Protein AF-A0A535NQ56-F1 (afdb_monomer)

Mean predicted aligned error: 2.87 Å

pLDDT: mean 96.46, std 2.43, range [85.44, 98.81]

Sequence (105 aa):
MFNLHCPPYASGLDTCQLLKDDLSPITEAGQPVVGPAGSTAVRAAIERYQPVLSLHGHIHESRAVAKIGPTLAINPGSEYPEGVLRGALVDFDSSGVRSYVLTAG

Nearest PDB structures (foldseek):
  3rl5-assembly1_A  TM=6.361E-01  e=3.548E-01  Rattus norvegicus
  9b9g-assembly1_I  TM=3.704E-01  e=1.978E-01  Homo sapiens
  3ke3-assembly1_A-2  TM=4.050E-01  e=4.763E+00  Psychrobacter arcticus 273-4

Secondary structure (DSSP, 8-state):
-EE-SSPBTTSSSSEEE-B-TTSPBPEETTEE-EEE-SBHHHHHHHHHH--SEEE--S-TT--EEEEETTEEEEE---BTTTTB-EEEEEEEETTEEEEEEEEE-

Structure (mmCIF, N/CA/C/O backbone):
data_AF-A0A535NQ56-F1
#
_entry.id   AF-A0A535NQ56-F1
#
loop_
_atom_site.group_PDB
_atom_site.id
_atom_site.type_symbol
_atom_site.label_atom_id
_atom_site.label_alt_id
_atom_site.label_comp_id
_atom_site.label_asym_id
_atom_site.label_entity_id
_atom_site.label_seq_id
_atom_site.pdbx_PDB_ins_code
_atom_site.Cartn_x
_atom_site.Cartn_y
_atom_site.Cartn_z
_atom_site.occupancy
_atom_site.B_iso_or_equiv
_atom_site.auth_seq_id
_atom_site.auth_comp_id
_atom_site.auth_asym_id
_atom_site.auth_atom_id
_atom_site.pdbx_PDB_model_num
ATOM 1 N N . MET A 1 1 ? -14.789 -0.288 5.669 1.00 94.31 1 MET A N 1
ATOM 2 C CA . MET A 1 1 ? -13.390 -0.630 5.330 1.00 94.31 1 MET A CA 1
ATOM 3 C C . MET A 1 1 ? -13.370 -1.131 3.901 1.00 94.31 1 MET A C 1
ATOM 5 O O . MET A 1 1 ? -14.301 -1.836 3.531 1.00 94.31 1 MET A O 1
ATOM 9 N N . PHE A 1 2 ? -12.349 -0.778 3.124 1.00 98.12 2 PHE A N 1
ATOM 10 C CA . PHE A 1 2 ? -12.068 -1.413 1.835 1.00 98.12 2 PHE A CA 1
ATOM 11 C C . PHE A 1 2 ? -10.885 -2.373 1.968 1.00 98.12 2 PHE A C 1
ATOM 13 O O . PHE A 1 2 ? -9.916 -2.079 2.662 1.00 98.12 2 PHE A O 1
ATOM 20 N N . ASN A 1 3 ? -10.982 -3.523 1.308 1.00 97.31 3 ASN A N 1
ATOM 21 C CA . ASN A 1 3 ? -9.905 -4.502 1.197 1.00 97.31 3 ASN A CA 1
ATOM 22 C C . ASN A 1 3 ? -9.785 -4.889 -0.279 1.00 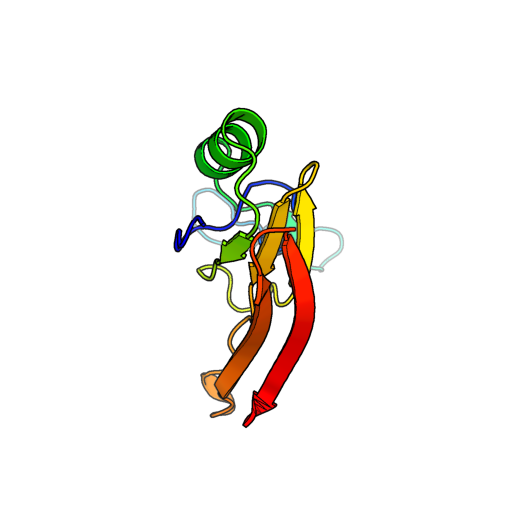97.31 3 ASN A C 1
ATOM 24 O O . ASN A 1 3 ? -10.398 -5.854 -0.733 1.00 97.31 3 ASN A O 1
ATOM 28 N N . LEU A 1 4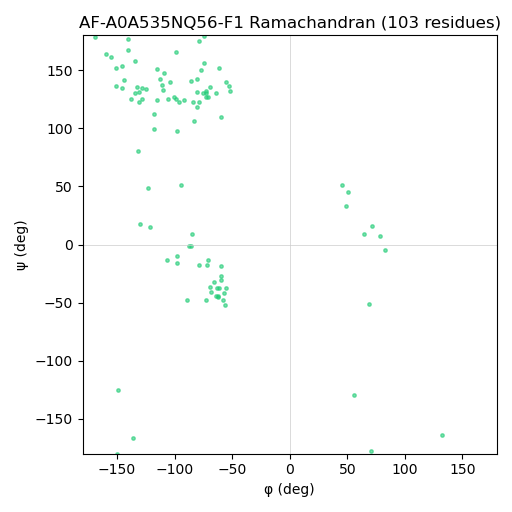 ? -9.111 -4.039 -1.049 1.00 97.81 4 LEU A N 1
ATOM 29 C CA . LEU A 1 4 ? -9.030 -4.136 -2.503 1.00 97.81 4 LEU A CA 1
ATOM 30 C C . LEU A 1 4 ? -7.582 -4.411 -2.880 1.00 97.81 4 LEU A C 1
ATOM 32 O O . LEU A 1 4 ? -6.704 -3.634 -2.528 1.00 97.81 4 LEU A O 1
ATOM 36 N N . HIS A 1 5 ? -7.334 -5.489 -3.622 1.00 97.38 5 HIS A N 1
ATOM 37 C CA . HIS A 1 5 ? -5.968 -5.916 -3.924 1.00 97.38 5 HIS A CA 1
ATOM 38 C C . HIS A 1 5 ? -5.142 -4.830 -4.635 1.00 97.38 5 HIS A C 1
ATOM 40 O O . HIS A 1 5 ? -4.028 -4.540 -4.212 1.00 97.38 5 HIS A O 1
ATOM 46 N N . CYS A 1 6 ? -5.699 -4.201 -5.676 1.00 97.88 6 CYS A N 1
ATOM 47 C CA . CYS A 1 6 ? -5.019 -3.145 -6.424 1.00 97.88 6 CYS A CA 1
ATOM 48 C C . CYS A 1 6 ? -4.946 -1.840 -5.600 1.00 97.88 6 CYS A C 1
ATOM 50 O O . CYS A 1 6 ? -5.977 -1.421 -5.056 1.00 97.88 6 CYS A O 1
ATOM 52 N N . PRO A 1 7 ? -3.773 -1.188 -5.502 1.00 98.38 7 PRO A N 1
ATOM 53 C CA . PRO A 1 7 ? -3.613 0.05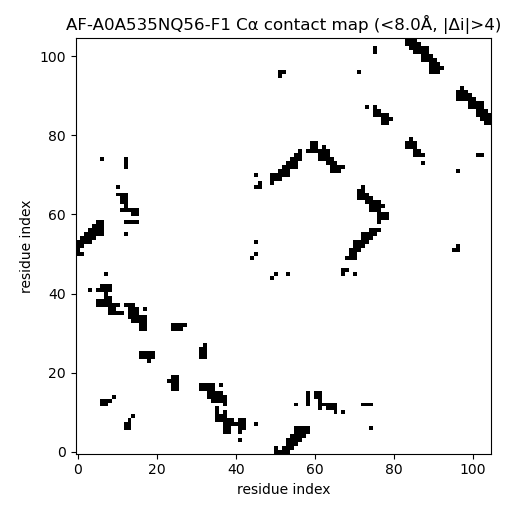0 -4.753 1.00 98.38 7 PRO A CA 1
ATOM 54 C C . PRO A 1 7 ? -4.230 1.246 -5.497 1.00 98.38 7 PRO A C 1
ATOM 56 O O . PRO A 1 7 ? -4.389 1.214 -6.721 1.00 98.38 7 PRO A O 1
ATOM 59 N N . PRO A 1 8 ? -4.596 2.321 -4.783 1.00 98.62 8 PRO A N 1
ATOM 60 C CA . PRO A 1 8 ? -5.116 3.531 -5.399 1.00 98.62 8 PRO A CA 1
ATOM 61 C C . PRO A 1 8 ? -4.015 4.254 -6.172 1.00 98.62 8 PRO A C 1
ATOM 63 O O . PRO A 1 8 ? -2.911 4.430 -5.661 1.00 98.62 8 PRO A O 1
ATOM 66 N N . TYR A 1 9 ? -4.342 4.711 -7.378 1.00 98.56 9 TYR A N 1
ATOM 67 C CA . TYR A 1 9 ? -3.408 5.443 -8.231 1.00 98.56 9 TYR A CA 1
ATOM 68 C C . TYR A 1 9 ? -2.818 6.680 -7.537 1.00 98.56 9 TYR A C 1
ATOM 70 O O . TYR A 1 9 ? -3.541 7.420 -6.851 1.00 98.56 9 TYR A O 1
ATOM 78 N N . ALA A 1 10 ? -1.519 6.906 -7.755 1.00 97.75 10 ALA A N 1
ATOM 79 C CA . ALA A 1 10 ? -0.750 8.045 -7.257 1.00 97.75 10 ALA A CA 1
ATOM 80 C C . ALA A 1 10 ? -0.939 8.264 -5.747 1.00 97.75 10 ALA A C 1
ATOM 82 O O . ALA A 1 10 ? -1.194 9.374 -5.267 1.00 97.75 10 ALA A O 1
ATOM 83 N N . SER A 1 11 ? -0.878 7.171 -4.991 1.00 97.81 11 SER A N 1
ATOM 84 C CA . SER A 1 11 ? -0.973 7.190 -3.530 1.00 97.81 11 SER A CA 1
ATOM 85 C C . SER A 1 11 ? 0.369 6.941 -2.851 1.00 97.81 11 SER A C 1
ATOM 87 O O . SER A 1 11 ? 0.483 7.162 -1.649 1.00 97.81 11 SER A O 1
ATOM 89 N N . GLY A 1 12 ? 1.368 6.473 -3.605 1.00 97.44 12 GLY A N 1
ATOM 90 C CA . GLY A 1 12 ? 2.641 5.996 -3.065 1.00 97.44 12 GLY A CA 1
ATOM 91 C C . GLY A 1 12 ? 2.582 4.547 -2.574 1.00 97.44 12 GLY A C 1
ATOM 92 O O . GLY A 1 12 ? 3.613 3.993 -2.212 1.00 97.44 12 GLY A O 1
ATOM 93 N N . LEU A 1 13 ? 1.401 3.915 -2.586 1.00 98.12 13 LEU A N 1
ATOM 94 C CA . LEU A 1 13 ? 1.220 2.468 -2.387 1.00 98.12 13 LEU A CA 1
ATOM 95 C C . LEU A 1 13 ? 1.340 1.690 -3.704 1.00 98.12 13 LEU A C 1
ATOM 97 O O . LEU A 1 13 ? 1.173 0.471 -3.719 1.00 98.12 13 LEU A O 1
ATOM 101 N N . ASP A 1 14 ? 1.556 2.408 -4.799 1.00 98.00 14 ASP A N 1
ATOM 102 C CA . ASP A 1 14 ? 1.456 1.935 -6.168 1.00 98.00 14 ASP A CA 1
ATOM 103 C C . ASP A 1 14 ? 2.679 2.290 -7.022 1.00 98.00 14 ASP A C 1
ATOM 105 O O . ASP A 1 14 ? 2.591 2.291 -8.247 1.00 98.00 14 ASP A O 1
ATOM 109 N N . THR A 1 15 ? 3.801 2.628 -6.387 1.00 97.50 15 THR A N 1
ATOM 110 C CA . THR A 1 15 ? 5.031 3.009 -7.079 1.00 97.50 15 THR A CA 1
ATOM 111 C C . THR A 1 15 ? 5.771 1.762 -7.540 1.00 97.50 15 THR A C 1
ATOM 113 O O . THR A 1 15 ? 6.224 0.971 -6.716 1.00 97.50 15 THR A O 1
ATOM 116 N N . CYS A 1 16 ? 5.951 1.613 -8.848 1.00 96.19 16 CYS A N 1
ATOM 117 C CA . CYS A 1 16 ? 6.769 0.554 -9.431 1.00 96.19 16 CYS A CA 1
ATOM 118 C C . CYS A 1 16 ? 7.572 1.071 -10.624 1.00 96.19 16 CYS A C 1
ATOM 120 O O . CYS A 1 16 ? 7.447 2.227 -11.040 1.00 96.19 16 CYS A O 1
ATOM 122 N N . GLN A 1 17 ? 8.404 0.199 -11.186 1.00 96.56 17 GLN A N 1
ATOM 123 C CA . GLN A 1 17 ? 9.051 0.445 -12.469 1.00 96.56 17 GLN A CA 1
ATOM 124 C C . GLN A 1 17 ? 7.998 0.544 -13.580 1.00 96.56 17 GLN A C 1
ATOM 126 O O . GLN A 1 17 ? 7.133 -0.324 -13.702 1.00 96.56 17 GLN A O 1
ATOM 131 N N . LEU A 1 18 ? 8.078 1.594 -14.398 1.00 95.44 18 LEU A N 1
ATOM 132 C CA . LEU A 1 18 ? 7.205 1.742 -15.557 1.00 95.44 18 LEU A CA 1
ATOM 133 C C . LEU A 1 18 ? 7.718 0.903 -16.725 1.00 95.44 18 LEU A C 1
ATOM 135 O O . LEU A 1 18 ? 8.926 0.803 -16.965 1.00 95.44 18 LEU A O 1
ATOM 139 N N . LEU A 1 19 ? 6.779 0.328 -17.470 1.00 95.88 19 LEU A N 1
ATOM 140 C CA . LEU A 1 19 ? 7.053 -0.537 -18.609 1.00 95.88 19 LEU A CA 1
ATOM 141 C C . LEU A 1 1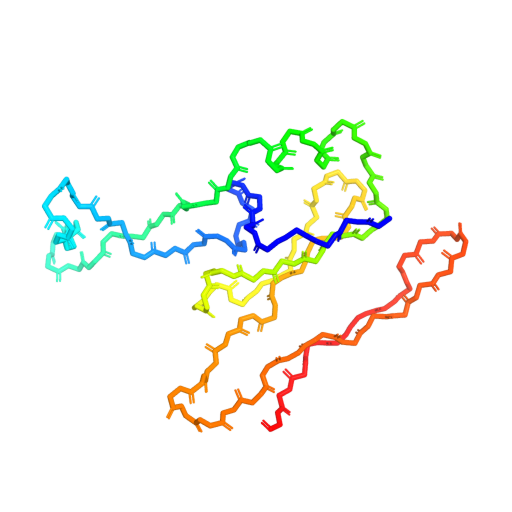9 ? 6.551 0.103 -19.903 1.00 95.88 19 LEU A C 1
ATOM 143 O O . LEU A 1 19 ? 5.591 0.874 -19.903 1.00 95.88 19 LEU A O 1
ATOM 147 N N . LYS A 1 20 ? 7.218 -0.227 -21.007 1.00 95.50 20 LYS A N 1
ATOM 148 C CA . LYS A 1 20 ? 6.752 0.053 -22.368 1.00 95.50 20 LYS A CA 1
ATOM 149 C C . LYS A 1 20 ? 5.693 -0.975 -22.781 1.00 95.50 20 LYS A C 1
ATOM 151 O O . LYS A 1 20 ? 5.474 -1.968 -22.088 1.00 95.50 20 LYS A O 1
ATOM 156 N N . ASP A 1 21 ? 5.107 -0.786 -23.961 1.00 95.56 21 ASP A N 1
ATOM 157 C CA . ASP A 1 21 ? 4.112 -1.708 -24.533 1.00 95.56 21 ASP A CA 1
ATOM 158 C C . ASP A 1 21 ? 4.648 -3.137 -24.738 1.00 95.56 21 ASP A C 1
ATOM 160 O O . ASP A 1 21 ? 3.888 -4.101 -24.694 1.00 95.56 21 ASP A O 1
ATOM 164 N N . ASP A 1 22 ? 5.962 -3.291 -24.927 1.00 96.62 22 ASP A N 1
ATOM 165 C CA . ASP A 1 22 ? 6.641 -4.588 -25.037 1.00 96.62 22 ASP A CA 1
ATOM 166 C C . ASP A 1 22 ? 7.023 -5.205 -23.677 1.00 96.62 22 ASP A C 1
ATOM 168 O O . ASP A 1 22 ? 7.741 -6.203 -23.629 1.00 96.62 22 ASP A O 1
ATOM 172 N N . LEU A 1 23 ? 6.546 -4.616 -22.574 1.00 94.50 23 LEU A N 1
ATOM 173 C CA . LEU A 1 23 ? 6.837 -4.983 -21.185 1.00 94.50 23 LEU A CA 1
ATOM 174 C C . LEU A 1 23 ? 8.306 -4.808 -20.767 1.00 94.50 23 LEU A C 1
ATOM 176 O O . LEU A 1 23 ? 8.681 -5.209 -19.664 1.00 94.50 23 LEU A O 1
ATOM 180 N N . SER A 1 24 ? 9.144 -4.183 -21.599 1.00 96.19 24 SER A N 1
ATOM 181 C CA . SER A 1 24 ? 10.495 -3.803 -21.192 1.00 96.19 24 SER A CA 1
ATOM 182 C C . SER A 1 24 ? 10.475 -2.552 -20.303 1.00 96.19 24 SER A C 1
ATOM 184 O O . SER A 1 24 ? 9.616 -1.680 -20.471 1.00 96.19 24 SER A O 1
ATOM 186 N N . PRO A 1 25 ? 11.434 -2.409 -19.372 1.00 96.00 25 PRO A N 1
ATOM 187 C CA . PRO A 1 25 ? 11.600 -1.192 -18.594 1.00 96.00 25 PRO A CA 1
ATOM 188 C C . PRO A 1 25 ? 11.703 0.095 -19.412 1.00 96.00 25 PRO A C 1
ATOM 190 O O . PRO A 1 25 ? 12.476 0.188 -20.373 1.00 96.00 25 PRO A O 1
ATOM 193 N N . ILE A 1 26 ? 11.011 1.137 -18.957 1.00 96.88 26 ILE A N 1
ATOM 194 C CA . ILE A 1 26 ? 11.342 2.514 -19.325 1.00 96.88 26 ILE A CA 1
ATOM 195 C C . ILE A 1 26 ? 12.594 2.923 -18.542 1.00 96.88 26 ILE A C 1
ATOM 197 O O . ILE A 1 26 ? 12.670 2.732 -17.327 1.00 96.88 26 ILE A O 1
ATOM 201 N N . THR A 1 27 ? 13.587 3.481 -19.236 1.00 97.06 27 THR A N 1
ATOM 202 C CA . THR A 1 27 ? 14.853 3.921 -18.636 1.00 97.06 27 THR A CA 1
ATOM 203 C C . THR A 1 27 ? 15.226 5.322 -19.097 1.00 97.06 27 THR A C 1
ATOM 205 O O . THR A 1 27 ? 15.210 5.588 -20.298 1.00 97.06 27 THR A O 1
ATOM 208 N N . GLU A 1 28 ? 15.666 6.168 -18.172 1.00 96.56 28 GLU A N 1
ATOM 209 C CA . GLU A 1 28 ? 16.223 7.495 -18.443 1.00 96.56 28 GLU A CA 1
ATOM 210 C C . GLU A 1 28 ? 17.615 7.603 -17.822 1.00 96.56 28 GLU A C 1
ATOM 212 O O . GLU A 1 28 ? 17.835 7.169 -16.694 1.00 96.56 28 GLU A O 1
ATOM 217 N N . ALA A 1 29 ? 18.585 8.126 -18.580 1.00 95.00 29 ALA A N 1
ATOM 218 C CA . ALA A 1 29 ? 19.991 8.210 -18.160 1.00 95.00 29 ALA A CA 1
ATOM 219 C C . ALA A 1 29 ? 20.561 6.883 -17.595 1.00 95.00 29 ALA A C 1
ATOM 221 O O . ALA A 1 29 ? 21.402 6.876 -16.698 1.00 95.00 29 ALA A O 1
ATOM 222 N N . GLY A 1 30 ? 20.091 5.746 -18.121 1.00 93.81 30 GLY A N 1
ATOM 223 C CA . GLY A 1 30 ? 20.506 4.411 -17.686 1.00 93.81 30 GLY A CA 1
ATOM 224 C C . GLY A 1 30 ? 19.861 3.913 -16.387 1.00 93.81 30 GLY A C 1
ATOM 225 O O . GLY A 1 30 ? 20.261 2.859 -15.903 1.00 93.81 30 GLY A O 1
ATOM 226 N N . GLN A 1 31 ? 18.881 4.623 -15.823 1.00 95.00 31 GLN A N 1
ATOM 227 C CA . GLN A 1 31 ? 18.141 4.210 -14.628 1.00 95.00 31 GLN A CA 1
ATOM 228 C C . GLN A 1 31 ? 16.675 3.896 -14.961 1.00 95.00 31 GLN A C 1
ATOM 230 O O . GLN A 1 31 ? 16.087 4.596 -15.788 1.00 95.00 31 GLN A O 1
ATOM 235 N N . PRO A 1 32 ? 16.063 2.870 -14.338 1.00 94.94 32 PRO A N 1
ATOM 236 C CA . PRO A 1 32 ? 14.623 2.647 -14.400 1.00 94.94 32 PRO A CA 1
ATOM 237 C C . PRO A 1 32 ? 13.807 3.884 -14.028 1.00 94.94 32 PRO A C 1
ATOM 239 O O . PRO A 1 32 ? 14.039 4.494 -12.985 1.00 94.94 32 PRO A O 1
ATOM 242 N N . VAL A 1 33 ? 12.807 4.209 -14.843 1.00 97.25 33 VAL A N 1
ATOM 243 C CA . VAL A 1 33 ? 11.797 5.207 -14.482 1.00 97.25 33 VAL A CA 1
ATOM 244 C C . VAL A 1 33 ? 10.767 4.545 -13.575 1.00 97.25 33 VAL A C 1
ATOM 246 O O . VAL A 1 33 ? 10.251 3.469 -13.886 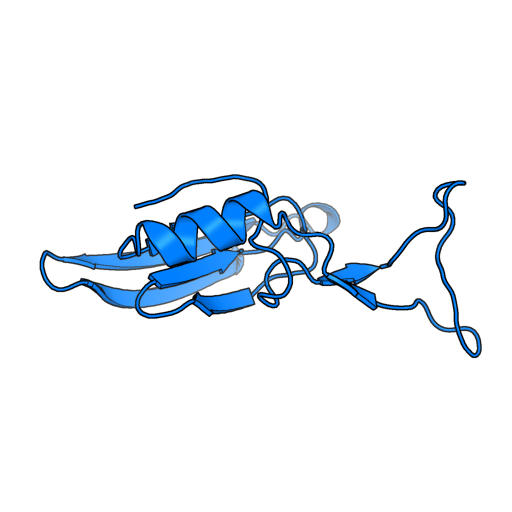1.00 97.25 33 VAL A O 1
ATOM 249 N N . VAL A 1 34 ? 10.459 5.200 -12.458 1.00 96.25 34 VAL A N 1
ATOM 250 C CA . VAL A 1 34 ? 9.434 4.760 -11.508 1.00 96.25 34 VAL A CA 1
ATOM 251 C C . VAL A 1 34 ? 8.229 5.686 -11.555 1.00 96.25 34 VAL A C 1
ATOM 253 O O . VAL A 1 34 ? 8.360 6.889 -11.783 1.00 96.25 34 VAL A O 1
ATOM 256 N N . GLY A 1 35 ? 7.046 5.132 -11.327 1.00 97.12 35 GLY A N 1
ATOM 257 C CA . GLY A 1 35 ? 5.809 5.894 -11.334 1.00 97.12 35 GLY A CA 1
ATOM 258 C C . GLY A 1 35 ? 4.623 5.099 -10.798 1.00 97.12 35 GLY A C 1
ATOM 259 O O . GLY A 1 35 ? 4.776 3.938 -10.418 1.00 97.12 35 GLY A O 1
ATOM 260 N N . PRO A 1 36 ? 3.444 5.734 -10.736 1.00 97.56 36 PRO A N 1
ATOM 261 C CA . PRO A 1 36 ? 2.229 5.095 -10.257 1.00 97.56 36 PRO A CA 1
ATOM 262 C C . PRO A 1 36 ? 1.688 4.083 -11.274 1.00 97.56 36 PRO A C 1
ATOM 264 O O . PRO A 1 36 ? 1.490 4.412 -12.443 1.00 97.56 36 PRO A O 1
ATOM 267 N N . ALA A 1 37 ? 1.382 2.875 -10.807 1.00 96.81 37 ALA A N 1
ATOM 268 C CA . ALA A 1 37 ? 0.705 1.825 -11.574 1.00 96.81 37 ALA A CA 1
ATOM 269 C C . ALA A 1 37 ? -0.611 1.362 -10.921 1.00 96.81 37 ALA A C 1
ATOM 271 O O . ALA A 1 37 ? -1.156 0.309 -11.257 1.00 96.81 37 ALA A O 1
ATOM 272 N N . GLY A 1 38 ? -1.126 2.133 -9.959 1.00 97.31 38 GLY A N 1
ATOM 273 C CA . GLY A 1 38 ? -2.355 1.812 -9.241 1.00 97.31 38 GLY A CA 1
ATOM 274 C C . GLY A 1 38 ? -3.624 2.045 -10.061 1.00 97.31 38 GLY A C 1
ATOM 275 O O . GLY A 1 38 ? -3.614 2.522 -11.194 1.00 97.31 38 GLY A O 1
ATOM 276 N N . SER A 1 39 ? -4.773 1.751 -9.458 1.00 98.56 39 SER A N 1
ATOM 277 C CA . SER A 1 39 ? -6.077 1.938 -10.090 1.00 98.56 39 SER A CA 1
ATOM 278 C C . SER A 1 39 ? -6.669 3.314 -9.786 1.00 98.56 39 SER A C 1
ATOM 280 O O . SER A 1 39 ? -6.896 3.688 -8.629 1.00 98.56 39 SER A O 1
ATOM 282 N N . THR A 1 40 ? -7.001 4.055 -10.844 1.00 98.69 40 THR A N 1
ATOM 283 C CA . THR A 1 40 ? -7.753 5.316 -10.756 1.00 98.69 40 THR A CA 1
ATOM 284 C C . THR A 1 40 ? -9.184 5.091 -10.262 1.00 98.69 40 THR A C 1
ATOM 286 O O . THR A 1 40 ? -9.715 5.916 -9.523 1.00 98.69 40 THR A O 1
ATOM 289 N N . ALA A 1 41 ? -9.794 3.943 -10.578 1.00 98.69 41 ALA A N 1
ATOM 290 C CA . ALA A 1 41 ? -11.118 3.571 -10.079 1.00 98.69 41 ALA A CA 1
ATOM 291 C C . ALA A 1 41 ? -11.106 3.291 -8.567 1.00 98.69 41 ALA A C 1
ATOM 293 O O . ALA A 1 41 ? -12.003 3.742 -7.855 1.00 98.69 41 ALA A O 1
ATOM 294 N N . VAL A 1 42 ? -10.071 2.606 -8.057 1.00 98.69 42 VAL A N 1
ATOM 295 C CA . VAL A 1 42 ? -9.886 2.407 -6.606 1.00 98.69 42 VAL A CA 1
ATOM 296 C C . VAL A 1 42 ? -9.692 3.750 -5.908 1.00 98.69 42 VAL A C 1
ATOM 298 O O . VAL A 1 42 ? -10.338 4.007 -4.892 1.00 98.69 42 VAL A O 1
ATOM 301 N N . ARG A 1 43 ? -8.864 4.637 -6.477 1.00 98.69 43 ARG A N 1
ATOM 302 C CA . ARG A 1 43 ? -8.670 5.999 -5.962 1.00 98.69 43 ARG A CA 1
ATOM 303 C C . ARG A 1 43 ? -9.997 6.759 -5.867 1.00 98.69 43 ARG A C 1
ATOM 305 O O . ARG A 1 43 ? -10.345 7.226 -4.785 1.00 98.69 43 ARG A O 1
ATOM 312 N N . ALA A 1 44 ? -10.763 6.796 -6.956 1.00 98.81 44 ALA A N 1
ATOM 313 C CA . ALA A 1 44 ? -12.059 7.467 -7.005 1.00 98.81 44 ALA A CA 1
ATOM 314 C C . ALA A 1 44 ? -13.072 6.865 -6.015 1.00 98.81 44 ALA A C 1
ATOM 316 O O . ALA A 1 44 ? -13.844 7.593 -5.390 1.00 98.81 44 ALA A O 1
ATOM 317 N N . ALA A 1 45 ? -13.066 5.541 -5.826 1.00 98.75 45 ALA A N 1
ATOM 318 C CA . ALA A 1 45 ? -13.917 4.885 -4.840 1.00 98.75 45 ALA A CA 1
ATOM 319 C C . ALA A 1 45 ? -13.555 5.306 -3.406 1.00 98.75 45 ALA A C 1
ATOM 321 O O . ALA A 1 45 ? -14.450 5.609 -2.616 1.00 98.75 45 ALA A O 1
ATOM 322 N N . ILE A 1 46 ? -12.265 5.361 -3.061 1.00 98.75 46 ILE A N 1
ATOM 323 C CA . ILE A 1 46 ? -11.818 5.821 -1.738 1.00 98.75 46 ILE A CA 1
ATOM 324 C C . ILE A 1 46 ? -12.220 7.281 -1.513 1.00 98.75 46 ILE A C 1
ATOM 326 O O . ILE A 1 46 ? -12.770 7.601 -0.463 1.00 98.75 46 ILE A O 1
ATOM 330 N N . GLU A 1 47 ? -12.013 8.154 -2.498 1.00 98.62 47 GLU A N 1
ATOM 331 C CA . GLU A 1 47 ? -12.382 9.572 -2.399 1.00 98.62 47 GLU A CA 1
ATOM 332 C C . GLU A 1 47 ? -13.896 9.774 -2.248 1.00 98.62 47 GLU A C 1
ATOM 334 O O . GLU A 1 47 ? -14.324 10.630 -1.477 1.00 98.62 47 GLU A O 1
ATOM 339 N N . ARG A 1 48 ? -14.710 8.955 -2.928 1.00 98.62 48 ARG A N 1
ATOM 340 C CA . ARG A 1 48 ? -16.177 9.016 -2.864 1.00 98.62 48 ARG A CA 1
ATOM 341 C C . ARG A 1 48 ? -16.750 8.493 -1.550 1.00 98.62 48 ARG A C 1
ATOM 343 O O . ARG A 1 48 ? -17.664 9.100 -1.004 1.00 98.62 48 ARG A O 1
ATOM 350 N N . TYR A 1 49 ? -16.293 7.326 -1.102 1.00 98.56 49 TYR A N 1
ATOM 351 C CA . TYR A 1 49 ? -16.904 6.617 0.028 1.00 98.56 49 TYR A CA 1
ATOM 352 C C . TYR A 1 49 ? -16.183 6.852 1.353 1.00 98.56 49 TYR A C 1
ATOM 354 O O . TYR A 1 49 ? -16.746 6.543 2.400 1.00 98.56 49 TYR A O 1
ATOM 362 N N . GLN A 1 50 ? -14.954 7.372 1.311 1.00 97.88 50 GLN A N 1
ATOM 363 C CA . GLN A 1 50 ? -14.154 7.761 2.471 1.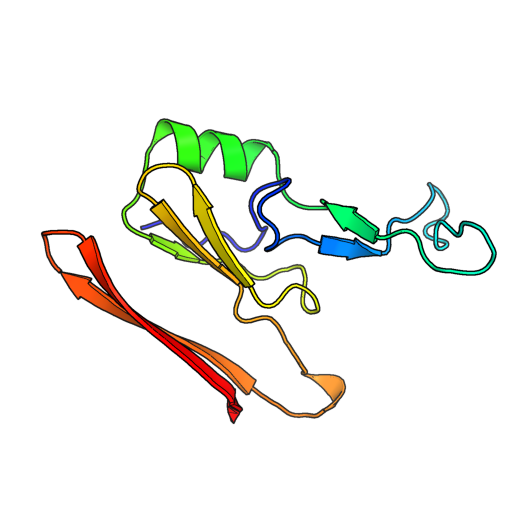00 97.88 50 GLN A CA 1
ATOM 364 C C . GLN A 1 50 ? -14.160 6.719 3.609 1.00 97.88 50 GLN A C 1
ATOM 366 O O . GLN A 1 50 ? -14.450 7.058 4.760 1.00 97.88 50 GLN A O 1
ATOM 371 N N . PRO A 1 51 ? -13.866 5.429 3.335 1.00 97.69 51 PRO A N 1
ATOM 372 C CA . PRO A 1 51 ? -13.839 4.421 4.389 1.00 97.69 51 PRO A CA 1
ATOM 373 C C . PRO A 1 51 ? -12.772 4.771 5.436 1.00 97.69 51 PRO A C 1
ATOM 375 O O . PRO A 1 51 ? -11.739 5.341 5.110 1.00 97.69 51 PRO A O 1
ATOM 378 N N . VAL A 1 52 ? -12.953 4.361 6.692 1.00 97.69 52 VAL A N 1
ATOM 379 C CA . VAL A 1 52 ? -11.946 4.588 7.754 1.00 97.69 52 VAL A CA 1
ATOM 380 C C . VAL A 1 52 ? -10.559 4.029 7.384 1.00 97.69 52 VAL A C 1
ATOM 382 O O . VAL A 1 52 ? -9.530 4.639 7.680 1.00 97.69 52 VAL A O 1
ATOM 385 N N . LEU A 1 53 ? -10.541 2.879 6.705 1.00 98.06 53 LEU A N 1
ATOM 386 C CA . LEU A 1 53 ? -9.346 2.122 6.339 1.00 98.06 53 LEU A CA 1
ATOM 387 C C . LEU A 1 53 ? -9.522 1.478 4.956 1.00 98.06 53 LEU A C 1
ATOM 389 O O . LEU A 1 53 ? -10.611 0.975 4.646 1.00 98.06 53 LEU A O 1
ATOM 393 N N . SER A 1 54 ? -8.444 1.475 4.172 1.00 98.44 54 SER A N 1
ATOM 394 C CA . SER A 1 54 ? -8.309 0.797 2.885 1.00 98.44 54 SER A CA 1
ATOM 395 C C . SER A 1 54 ? -7.014 -0.024 2.852 1.00 98.44 54 SER A C 1
ATOM 397 O O . SER A 1 54 ? -5.931 0.508 3.084 1.00 98.44 54 SER A O 1
ATOM 399 N N . LEU A 1 55 ? -7.119 -1.327 2.610 1.00 98.31 55 LEU A N 1
ATOM 400 C CA . LEU A 1 55 ? -5.989 -2.260 2.603 1.00 98.31 55 LEU A CA 1
ATOM 401 C C . LEU A 1 55 ? -5.719 -2.747 1.179 1.00 98.31 55 LEU A C 1
ATOM 403 O O . LEU A 1 55 ? -6.669 -3.044 0.449 1.00 98.31 55 LEU A O 1
ATOM 407 N N . HIS A 1 56 ? -4.439 -2.812 0.809 1.00 98.44 56 HIS A N 1
ATOM 408 C CA . HIS A 1 56 ? -3.973 -3.061 -0.555 1.00 98.44 56 HIS A CA 1
ATOM 409 C C . HIS A 1 56 ? -2.746 -3.979 -0.604 1.00 98.44 56 HIS A C 1
ATOM 411 O O . HIS A 1 56 ? -2.097 -4.226 0.410 1.00 98.44 56 HIS A O 1
ATOM 417 N N . GLY A 1 57 ? -2.434 -4.464 -1.807 1.00 95.75 57 GLY A N 1
ATOM 418 C CA . GLY A 1 57 ? -1.218 -5.202 -2.145 1.00 95.75 57 GLY A CA 1
ATOM 419 C C . GLY A 1 57 ? -0.831 -4.929 -3.599 1.00 95.75 57 GLY A C 1
ATOM 420 O O . GLY A 1 57 ? -0.739 -3.771 -3.997 1.00 95.75 57 GLY A O 1
ATOM 421 N N . HIS A 1 58 ? -0.664 -5.990 -4.394 1.00 96.44 58 HIS A N 1
ATOM 422 C CA . HIS A 1 58 ? -0.394 -5.985 -5.843 1.00 96.44 58 HIS A CA 1
ATOM 423 C C . HIS A 1 58 ? 0.989 -5.470 -6.260 1.00 96.44 58 HIS A C 1
ATOM 425 O O . HIS A 1 58 ? 1.692 -6.167 -6.981 1.00 96.44 58 HIS A O 1
ATOM 431 N N . ILE A 1 59 ? 1.394 -4.294 -5.781 1.00 95.94 59 ILE A N 1
ATOM 432 C CA . ILE A 1 59 ? 2.725 -3.732 -6.023 1.00 95.94 59 ILE A CA 1
ATOM 433 C C . ILE A 1 59 ? 3.588 -4.038 -4.802 1.00 95.94 59 ILE A C 1
ATOM 435 O O . ILE A 1 59 ? 3.467 -3.398 -3.754 1.00 95.94 59 ILE A O 1
ATOM 439 N N . HIS A 1 60 ? 4.382 -5.096 -4.908 1.00 94.31 60 HIS A N 1
ATOM 440 C CA . HIS A 1 60 ? 5.073 -5.725 -3.781 1.00 94.31 60 HIS A CA 1
ATOM 441 C C . HIS A 1 60 ? 6.187 -4.841 -3.216 1.00 94.31 60 HIS A C 1
ATOM 443 O O . HIS A 1 60 ? 6.368 -4.764 -2.002 1.00 94.31 60 HIS A O 1
ATOM 449 N N . GLU A 1 61 ? 6.877 -4.126 -4.094 1.00 92.19 61 GLU A N 1
ATOM 450 C CA . GLU A 1 61 ? 7.945 -3.187 -3.778 1.00 92.19 61 GLU A CA 1
ATOM 451 C C . GLU A 1 61 ? 7.436 -1.888 -3.127 1.00 92.19 61 GLU A C 1
ATOM 453 O O . GLU A 1 61 ? 8.200 -1.182 -2.473 1.00 92.19 61 GLU A O 1
ATOM 458 N N . SER A 1 62 ? 6.138 -1.577 -3.245 1.00 96.00 62 SER A N 1
ATOM 459 C CA . SER A 1 62 ? 5.565 -0.300 -2.797 1.00 96.00 62 SER A CA 1
ATOM 460 C C . SER A 1 62 ? 4.991 -0.369 -1.379 1.00 96.00 62 SER A C 1
ATOM 462 O O . SER A 1 62 ? 3.853 0.040 -1.127 1.00 96.00 62 SER A O 1
ATOM 464 N N . ARG A 1 63 ? 5.788 -0.875 -0.429 1.00 97.06 63 ARG A N 1
ATOM 465 C CA . ARG A 1 63 ? 5.454 -0.848 1.005 1.00 97.06 63 ARG A CA 1
ATOM 466 C C . ARG A 1 63 ? 5.273 0.597 1.470 1.00 97.06 63 ARG A C 1
ATOM 468 O O . ARG A 1 63 ? 6.247 1.337 1.592 1.00 97.06 63 ARG A O 1
ATOM 475 N N . ALA A 1 64 ? 4.040 0.991 1.775 1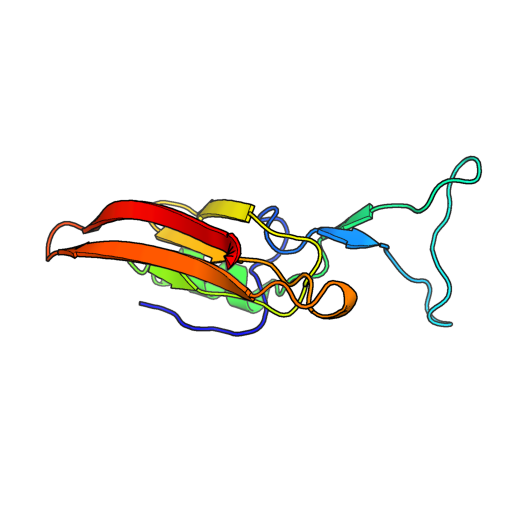.00 97.81 64 ALA A N 1
ATOM 476 C CA . ALA A 1 64 ? 3.724 2.366 2.139 1.00 97.81 64 ALA A CA 1
ATOM 477 C C . ALA A 1 64 ? 2.409 2.504 2.914 1.00 97.81 64 ALA A C 1
ATOM 479 O O . ALA A 1 64 ? 1.535 1.631 2.915 1.00 97.81 64 ALA A O 1
ATOM 480 N N . VAL A 1 65 ? 2.263 3.668 3.542 1.00 98.31 65 VAL A N 1
ATOM 481 C CA . VAL A 1 65 ? 1.024 4.134 4.162 1.00 98.31 65 VAL A CA 1
ATOM 482 C C . VAL A 1 65 ? 0.729 5.531 3.644 1.00 98.31 65 VAL A C 1
ATOM 484 O O . VAL A 1 65 ? 1.615 6.382 3.616 1.00 98.31 65 VAL A O 1
ATOM 487 N N . ALA A 1 66 ? -0.521 5.775 3.268 1.00 98.19 66 ALA A N 1
ATOM 488 C CA . ALA A 1 66 ? -0.970 7.065 2.770 1.00 98.19 66 ALA A CA 1
ATOM 489 C C . ALA A 1 66 ? -2.293 7.479 3.410 1.00 98.19 66 ALA A C 1
ATOM 491 O O . ALA A 1 66 ? -3.082 6.655 3.880 1.00 98.19 66 ALA A O 1
ATOM 492 N N . LYS A 1 67 ? -2.556 8.785 3.390 1.00 98.12 67 LYS A N 1
ATOM 493 C CA . LYS A 1 67 ? -3.875 9.348 3.670 1.00 98.12 67 LYS A CA 1
ATOM 494 C C . LYS A 1 67 ? -4.508 9.816 2.367 1.00 98.12 67 LYS A C 1
ATOM 496 O O . LYS A 1 67 ? -3.920 10.616 1.647 1.00 98.12 67 LYS A O 1
ATOM 501 N N . ILE A 1 68 ? -5.715 9.331 2.086 1.00 98.31 68 ILE A N 1
ATOM 502 C CA . ILE A 1 68 ? -6.546 9.795 0.968 1.00 98.31 68 ILE A CA 1
ATOM 503 C C . ILE A 1 68 ? -7.815 10.379 1.582 1.00 98.31 68 ILE A C 1
ATOM 505 O O . ILE A 1 68 ? -8.700 9.649 2.029 1.00 98.31 68 ILE A O 1
ATOM 509 N N . GLY A 1 69 ? -7.865 11.708 1.695 1.00 96.81 69 GLY A N 1
ATOM 510 C CA . GLY A 1 69 ? -8.848 12.366 2.556 1.00 96.81 69 GLY A CA 1
ATOM 511 C C . GLY A 1 69 ? -8.738 11.842 4.002 1.00 96.81 69 GLY A C 1
ATOM 512 O O . GLY A 1 69 ? -7.629 11.787 4.540 1.00 96.81 69 GLY A O 1
ATOM 513 N N . PRO A 1 70 ? -9.845 11.422 4.646 1.00 96.31 70 PRO A N 1
A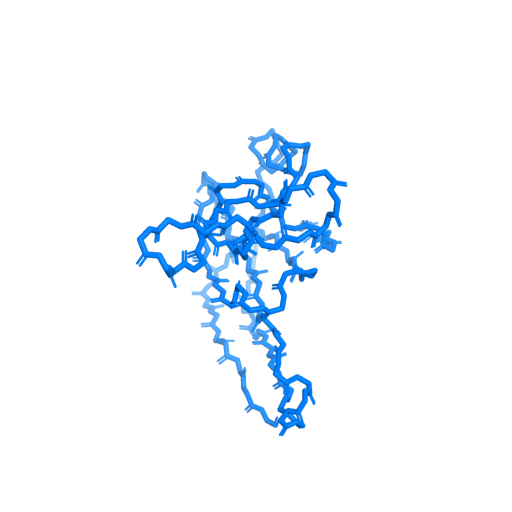TOM 514 C CA . PRO A 1 70 ? -9.798 10.858 5.996 1.00 96.31 70 PRO A CA 1
ATOM 515 C C . PRO A 1 70 ? -9.330 9.390 6.027 1.00 96.31 70 PRO A C 1
ATOM 517 O O . PRO A 1 70 ? -8.916 8.904 7.085 1.00 96.31 70 PRO A O 1
ATOM 520 N N . THR A 1 71 ? -9.358 8.681 4.895 1.00 98.38 71 THR A N 1
ATOM 521 C CA . THR A 1 71 ? -9.046 7.249 4.801 1.00 98.38 71 THR A CA 1
ATOM 522 C C . THR A 1 71 ? -7.562 6.986 5.012 1.00 98.38 71 THR A C 1
ATOM 524 O O . THR A 1 71 ? -6.725 7.561 4.318 1.00 98.38 71 THR A O 1
ATOM 527 N N . LEU A 1 72 ? -7.224 6.084 5.940 1.00 98.56 72 LEU A N 1
ATOM 528 C CA . LEU A 1 72 ? -5.889 5.483 5.988 1.00 98.56 72 LEU A CA 1
ATOM 529 C C . LEU A 1 72 ? -5.800 4.377 4.931 1.00 98.56 72 LEU A C 1
ATOM 531 O O . LEU A 1 72 ? -6.607 3.453 4.962 1.00 98.56 72 LEU A O 1
ATOM 535 N N . ALA A 1 73 ? -4.849 4.468 4.009 1.00 98.62 73 ALA A N 1
ATOM 536 C CA . ALA A 1 73 ? -4.572 3.443 3.012 1.00 98.62 73 ALA A CA 1
ATOM 537 C C . ALA A 1 73 ? -3.230 2.773 3.325 1.00 98.62 73 ALA A C 1
ATOM 539 O O . ALA A 1 73 ? -2.250 3.473 3.581 1.00 98.62 73 ALA A O 1
ATOM 540 N N . ILE A 1 74 ? -3.170 1.439 3.303 1.00 98.69 74 ILE A N 1
ATOM 541 C CA . ILE A 1 74 ? -1.949 0.684 3.623 1.00 98.69 74 ILE A CA 1
ATOM 542 C C . ILE A 1 74 ? -1.663 -0.366 2.548 1.00 98.69 74 ILE A C 1
ATOM 544 O O . ILE A 1 74 ? -2.544 -1.156 2.211 1.00 98.69 74 ILE A O 1
ATOM 548 N N . ASN A 1 75 ? -0.416 -0.403 2.075 1.00 98.38 75 ASN A N 1
ATOM 549 C CA . ASN A 1 75 ? 0.176 -1.537 1.372 1.00 98.38 75 ASN A CA 1
ATOM 550 C C . ASN A 1 75 ? 1.373 -2.035 2.209 1.00 98.38 75 ASN A C 1
ATOM 552 O O . ASN A 1 75 ? 2.356 -1.305 2.350 1.00 98.38 75 ASN A O 1
ATOM 556 N N . PRO A 1 76 ? 1.319 -3.243 2.801 1.00 97.44 76 PRO A N 1
ATOM 557 C CA . PRO A 1 76 ? 2.418 -3.762 3.613 1.00 97.44 76 PRO A CA 1
ATOM 558 C C . PRO A 1 76 ? 3.657 -4.143 2.784 1.00 97.44 76 PRO A C 1
ATOM 560 O O . PRO A 1 76 ? 4.731 -4.317 3.369 1.00 97.44 76 PRO A O 1
ATOM 563 N N . GLY A 1 77 ? 3.524 -4.238 1.458 1.00 95.44 77 GLY A N 1
ATOM 564 C CA . GLY A 1 77 ? 4.539 -4.754 0.545 1.00 95.44 77 GLY A CA 1
ATOM 565 C C . GLY A 1 77 ? 4.745 -6.263 0.674 1.00 95.44 77 GLY A C 1
ATOM 566 O O . GLY A 1 77 ? 4.072 -6.940 1.454 1.00 95.44 77 GLY A O 1
ATOM 567 N N . SER A 1 78 ? 5.690 -6.795 -0.096 1.00 93.06 78 SER A N 1
ATOM 568 C CA . SER A 1 78 ? 6.119 -8.191 -0.024 1.00 93.06 78 SER A CA 1
ATOM 569 C C .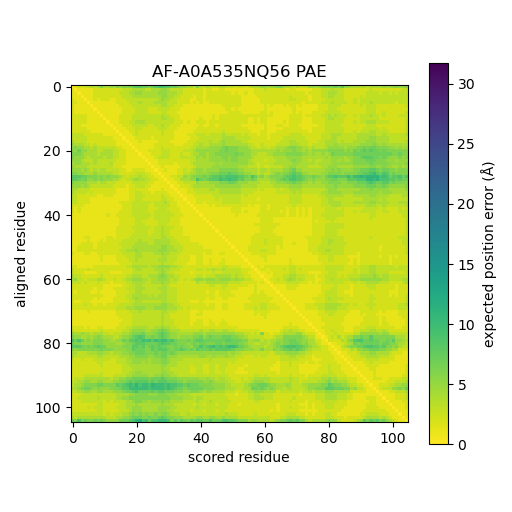 SER A 1 78 ? 7.611 -8.307 -0.325 1.00 93.06 78 SER A C 1
ATOM 571 O O . SER A 1 78 ? 8.100 -7.724 -1.285 1.00 93.06 78 SER A O 1
ATOM 573 N N . GLU A 1 79 ? 8.302 -9.095 0.495 1.00 90.62 79 GLU A N 1
ATOM 574 C CA . GLU A 1 79 ? 9.699 -9.524 0.327 1.00 90.62 79 GLU A CA 1
ATOM 575 C C . GLU A 1 79 ? 9.723 -11.062 0.321 1.00 90.62 79 GLU A C 1
ATOM 577 O O . GLU A 1 79 ? 10.419 -11.734 1.083 1.00 90.62 79 GLU A O 1
ATOM 582 N N . TYR A 1 80 ? 8.830 -11.633 -0.495 1.00 85.44 80 TYR A N 1
ATOM 583 C CA . TYR A 1 80 ? 8.685 -13.078 -0.649 1.00 85.44 80 TYR A CA 1
ATOM 584 C C . TYR A 1 80 ? 9.981 -13.783 -1.094 1.00 85.44 80 TYR A C 1
ATOM 586 O O . TYR A 1 80 ? 10.262 -14.845 -0.535 1.00 85.44 80 TYR A O 1
ATOM 594 N N . PRO A 1 81 ? 10.786 -13.248 -2.040 1.00 88.50 81 PRO A N 1
ATOM 595 C CA . PRO A 1 81 ? 12.050 -13.881 -2.428 1.00 88.50 81 PRO A CA 1
ATOM 596 C C . PRO A 1 81 ? 13.034 -14.031 -1.261 1.00 88.50 81 PRO A C 1
ATOM 598 O O . PRO A 1 81 ? 13.798 -14.992 -1.216 1.00 88.50 81 PRO A O 1
ATOM 601 N N . GLU A 1 82 ? 12.979 -13.116 -0.295 1.00 90.12 82 GLU A N 1
ATOM 602 C CA . GLU A 1 82 ? 13.793 -13.117 0.920 1.00 90.12 82 GLU A CA 1
ATOM 603 C C . GLU A 1 82 ? 13.171 -13.960 2.047 1.00 90.12 82 GLU A C 1
ATOM 605 O O . GLU A 1 82 ? 13.752 -14.086 3.124 1.00 90.12 82 GLU A O 1
ATOM 610 N N . GLY A 1 83 ? 11.992 -14.548 1.813 1.00 91.56 83 GLY A N 1
ATOM 611 C CA . GLY A 1 83 ? 11.253 -15.335 2.796 1.00 91.56 83 GLY A CA 1
ATOM 612 C C . GLY A 1 83 ? 10.634 -14.502 3.921 1.00 91.56 83 GLY A C 1
ATOM 613 O O . GLY A 1 83 ? 10.259 -15.075 4.941 1.00 91.56 83 GLY A O 1
ATOM 614 N N . VAL A 1 84 ? 10.523 -13.179 3.753 1.00 93.25 84 VAL A N 1
ATOM 615 C CA . VAL A 1 84 ? 10.040 -12.261 4.792 1.00 93.25 84 VAL A CA 1
ATOM 616 C C . VAL A 1 84 ? 8.551 -11.971 4.605 1.00 93.25 84 VAL A C 1
ATOM 618 O O . VAL A 1 84 ? 8.108 -11.426 3.587 1.00 93.25 84 VAL A O 1
ATOM 621 N N . LEU A 1 85 ? 7.760 -12.261 5.638 1.00 93.44 85 LEU A N 1
ATOM 622 C CA . LEU A 1 85 ? 6.351 -11.906 5.696 1.00 93.44 85 LEU A CA 1
ATOM 623 C C . LEU A 1 85 ? 6.193 -10.463 6.173 1.00 93.44 85 LEU A C 1
ATOM 625 O O . LEU A 1 85 ? 6.318 -10.135 7.354 1.00 93.44 85 LEU A O 1
ATOM 629 N N . ARG A 1 86 ? 5.846 -9.583 5.241 1.00 96.00 86 ARG A N 1
ATOM 630 C CA . ARG A 1 86 ? 5.439 -8.215 5.547 1.00 96.00 86 ARG A CA 1
ATOM 631 C C . ARG A 1 86 ? 3.944 -8.158 5.871 1.00 96.00 86 ARG A C 1
ATOM 633 O O . ARG A 1 86 ? 3.130 -8.810 5.224 1.00 96.00 86 ARG A O 1
ATOM 640 N N . GLY A 1 87 ? 3.574 -7.351 6.864 1.00 96.44 87 GLY A N 1
ATOM 641 C CA . GLY A 1 87 ? 2.180 -7.184 7.277 1.00 96.44 87 GLY A CA 1
ATOM 642 C C . GLY A 1 87 ? 1.880 -5.803 7.848 1.00 96.44 87 GLY A C 1
ATOM 643 O O . GLY A 1 87 ? 2.754 -4.937 7.929 1.00 96.44 87 GLY A O 1
ATOM 644 N N . ALA A 1 88 ? 0.625 -5.600 8.241 1.00 97.56 88 ALA A N 1
ATOM 645 C CA . ALA A 1 88 ? 0.170 -4.418 8.960 1.00 97.56 88 ALA A CA 1
ATOM 646 C C . ALA A 1 88 ? -0.785 -4.840 10.081 1.00 97.56 88 ALA A C 1
ATOM 648 O O . ALA A 1 88 ? -1.781 -5.516 9.829 1.00 97.56 88 ALA A O 1
ATOM 649 N N . LEU A 1 89 ? -0.486 -4.424 11.308 1.00 97.88 89 LEU A N 1
ATOM 650 C CA . LEU A 1 89 ? -1.396 -4.512 12.443 1.00 97.88 89 LEU A CA 1
ATOM 651 C C . LEU A 1 89 ? -2.056 -3.147 12.614 1.00 97.88 89 LEU A C 1
ATOM 653 O O . LEU A 1 89 ? -1.353 -2.144 12.710 1.00 97.88 89 LEU A O 1
ATOM 657 N N . VAL A 1 90 ? -3.386 -3.100 12.628 1.00 97.94 90 VAL A N 1
ATOM 658 C CA . VAL A 1 90 ? -4.142 -1.846 12.718 1.00 97.94 90 VAL A CA 1
ATOM 659 C C . VAL A 1 90 ? -5.153 -1.944 13.848 1.00 97.94 90 VAL A C 1
ATOM 661 O O . VAL A 1 90 ? -5.982 -2.851 13.854 1.00 97.94 90 VAL A O 1
ATOM 664 N N . ASP A 1 91 ? -5.094 -0.987 14.768 1.00 97.69 91 ASP A N 1
ATOM 665 C CA . ASP A 1 91 ? -6.070 -0.810 15.838 1.00 97.69 91 ASP A CA 1
ATOM 666 C C . ASP A 1 91 ? -7.044 0.312 15.457 1.00 97.69 91 ASP A C 1
ATOM 668 O O . ASP A 1 91 ? -6.627 1.412 15.073 1.00 97.69 91 ASP A O 1
ATOM 672 N N . PHE A 1 92 ? -8.344 0.034 15.512 1.00 94.81 92 PHE A N 1
ATOM 673 C CA . PHE A 1 92 ? -9.390 0.970 15.119 1.00 94.81 92 PHE A CA 1
ATOM 674 C C . PHE A 1 92 ? -10.684 0.731 15.897 1.00 94.81 92 PHE A C 1
ATOM 676 O O . PHE A 1 92 ? -11.006 -0.390 16.282 1.00 94.81 92 PHE A O 1
ATOM 683 N N . ASP A 1 93 ? -11.458 1.798 16.075 1.00 94.06 93 ASP A N 1
ATOM 684 C CA . ASP A 1 93 ? -12.756 1.762 16.742 1.00 94.06 93 ASP A CA 1
ATOM 685 C C . ASP A 1 93 ? -13.809 2.586 15.983 1.00 94.06 93 ASP A C 1
ATOM 687 O O . ASP A 1 93 ? -13.619 2.976 14.827 1.00 94.06 93 ASP A O 1
ATOM 691 N N . SER A 1 94 ? -14.944 2.857 16.634 1.00 91.62 94 SER A N 1
ATOM 692 C CA . SER A 1 94 ? -16.051 3.632 16.066 1.00 91.62 94 SER A CA 1
ATOM 693 C C . SER A 1 94 ? -15.680 5.061 15.654 1.00 91.62 94 SER A C 1
ATOM 695 O O . SER A 1 94 ? -16.414 5.674 14.885 1.00 91.62 94 SER A O 1
ATOM 697 N N . SER A 1 95 ? -14.575 5.609 16.159 1.00 91.69 95 SER A N 1
ATOM 698 C CA . SER A 1 95 ? -14.088 6.946 15.807 1.00 91.69 95 SER A CA 1
ATOM 699 C C . SER A 1 95 ? -12.993 6.944 14.736 1.00 91.69 95 SER A C 1
ATOM 701 O O . SER A 1 95 ? -12.653 8.006 14.216 1.00 91.69 95 SER A O 1
ATOM 703 N N . GLY A 1 96 ? -12.452 5.777 14.380 1.00 93.81 96 GLY A N 1
ATOM 704 C CA . GLY A 1 96 ? -11.461 5.636 13.319 1.00 93.81 96 GLY A CA 1
ATOM 705 C C . GLY A 1 96 ? -10.245 4.799 13.708 1.00 93.81 96 GLY A C 1
ATOM 706 O O . GLY A 1 96 ? -10.257 4.064 14.692 1.00 93.81 96 GLY A O 1
ATOM 707 N N . VAL A 1 97 ? -9.176 4.912 12.913 1.00 96.88 97 VAL A N 1
ATOM 708 C CA . VAL A 1 97 ? -7.892 4.252 13.201 1.00 96.88 97 VAL A CA 1
ATOM 709 C C . VAL A 1 97 ? -7.195 4.952 14.366 1.00 96.88 97 VAL A C 1
ATOM 711 O O . VAL A 1 97 ? -6.976 6.162 14.315 1.00 96.88 97 VAL A O 1
ATOM 714 N N . ARG A 1 98 ? -6.818 4.182 15.388 1.00 97.19 98 ARG A N 1
ATOM 715 C CA . ARG A 1 98 ? -6.070 4.638 16.566 1.00 97.19 98 ARG A CA 1
ATOM 716 C C . ARG A 1 98 ? -4.573 4.554 16.356 1.00 97.19 98 ARG A C 1
ATOM 718 O O . ARG A 1 98 ? -3.853 5.508 16.630 1.00 97.19 98 ARG A O 1
ATOM 725 N N . SER A 1 99 ? -4.114 3.412 15.863 1.00 97.62 99 SER A N 1
ATOM 726 C CA . SER A 1 99 ? -2.704 3.168 15.603 1.00 97.62 99 SER A CA 1
ATOM 727 C C . SER A 1 99 ? -2.536 2.105 14.526 1.00 97.62 99 SER A C 1
ATOM 729 O O . SER A 1 99 ? -3.458 1.346 14.220 1.00 97.62 99 SER A O 1
ATOM 731 N N . TYR A 1 100 ? -1.354 2.066 13.926 1.00 97.88 100 TYR A N 1
ATOM 732 C CA . TYR A 1 100 ? -0.949 0.971 13.063 1.00 97.88 100 TYR A CA 1
ATOM 733 C C . TYR A 1 100 ? 0.549 0.723 13.208 1.00 97.88 100 TYR A C 1
ATOM 735 O O . TYR A 1 100 ? 1.316 1.635 13.518 1.00 97.88 100 TYR A O 1
ATOM 743 N N . VAL A 1 101 ? 0.965 -0.510 12.945 1.00 98.12 101 VAL A N 1
ATOM 744 C CA . VAL A 1 101 ? 2.368 -0.913 12.868 1.00 98.12 101 VAL A CA 1
ATOM 745 C C . VAL A 1 101 ? 2.544 -1.769 11.625 1.00 98.12 101 VAL A C 1
ATOM 747 O O . VAL A 1 101 ? 1.790 -2.716 11.410 1.00 98.12 101 VAL A O 1
ATOM 750 N N . LEU A 1 102 ? 3.547 -1.454 10.805 1.00 97.38 102 LEU A N 1
ATOM 751 C CA . LEU A 1 102 ? 3.950 -2.338 9.717 1.00 97.38 102 LEU A CA 1
ATOM 752 C C . LEU A 1 102 ? 4.907 -3.398 10.263 1.00 97.38 102 LEU A C 1
ATOM 754 O O . LEU A 1 102 ? 5.960 -3.069 10.807 1.00 97.38 102 LEU A O 1
ATOM 758 N N . THR A 1 103 ? 4.562 -4.666 10.093 1.00 96.88 103 THR A N 1
ATOM 759 C CA . THR A 1 103 ? 5.312 -5.801 10.634 1.00 96.88 103 THR A CA 1
ATOM 760 C C . THR A 1 103 ? 6.224 -6.430 9.582 1.00 96.88 103 THR A C 1
ATOM 762 O O . THR A 1 103 ? 6.139 -6.125 8.381 1.00 96.88 103 THR A O 1
ATOM 765 N N . ALA A 1 104 ? 7.142 -7.260 10.067 1.00 95.75 104 ALA A N 1
ATOM 766 C CA . ALA A 1 104 ? 8.056 -8.102 9.309 1.00 95.75 104 ALA A CA 1
ATOM 767 C C . ALA A 1 104 ? 8.361 -9.334 10.168 1.00 95.75 104 ALA A C 1
ATOM 769 O O . ALA A 1 104 ? 8.574 -9.170 11.373 1.00 95.75 104 ALA A O 1
ATOM 770 N N . GLY A 1 105 ? 8.357 -10.525 9.580 1.00 90.94 105 GLY A N 1
ATOM 771 C CA . GLY A 1 105 ? 8.635 -11.781 10.273 1.00 90.94 105 GLY A CA 1
ATOM 772 C C . GLY A 1 105 ? 9.042 -12.886 9.324 1.00 90.94 105 GLY A C 1
ATOM 773 O O . GLY A 1 105 ? 8.945 -12.659 8.097 1.00 90.94 105 GLY A O 1
#

Foldseek 3Di:
DAEDAFFAWPFLLFKDFDADPVRHFDDDPRHTDIHGPGDPVVLVVCLVPVDLEHEYEPAQVSQDWGDNDNYIYGYQHDPVVVVKDWDKDWDADPVGTDDMDIDID

Solvent-accessible surface area (backbone atoms only — not comparable to full-atom values): 5753 Å² total; per-residue (Å²): 107,46,80,41,53,64,17,33,35,77,51,57,24,14,42,41,76,40,60,45,97,86,66,45,75,36,64,56,99,89,37,77,37,69,42,63,73,29,34,62,67,49,33,50,48,42,69,73,66,49,34,56,34,34,41,32,32,84,36,39,85,10,55,30,74,35,71,51,82,84,12,41,34,39,13,48,26,51,43,64,94,78,68,35,50,42,33,71,52,73,46,68,58,100,90,33,73,76,50,72,46,79,48,75,86

Radius of gyration: 14.9 Å; Cα contacts (8 Å, |Δi|>4): 237; chains: 1; bounding box: 37×28×42 Å